Protein AF-A0AAD5DTX7-F1 (afdb_monomer)

Structure (mmCIF, N/CA/C/O backbone):
data_AF-A0AAD5DTX7-F1
#
_entry.id   AF-A0AAD5DTX7-F1
#
loop_
_atom_site.group_PDB
_atom_site.id
_a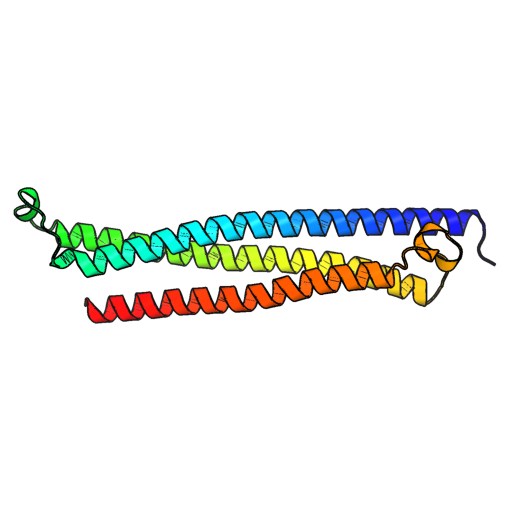tom_site.type_symbol
_atom_site.label_atom_id
_atom_site.label_alt_id
_atom_site.label_comp_id
_atom_site.label_asym_id
_atom_site.label_entity_id
_atom_site.label_seq_id
_atom_site.pdbx_PDB_ins_code
_atom_site.Cartn_x
_atom_site.Cartn_y
_atom_site.Cartn_z
_atom_site.occupancy
_atom_site.B_iso_or_equiv
_atom_site.auth_seq_id
_atom_site.auth_comp_id
_atom_site.auth_asym_id
_atom_site.auth_atom_id
_atom_site.pdbx_PDB_model_num
ATOM 1 N N . MET A 1 1 ? 23.584 4.044 -39.896 1.00 65.69 1 MET A N 1
ATOM 2 C CA . MET A 1 1 ? 24.699 4.047 -38.925 1.00 65.69 1 MET A CA 1
ATOM 3 C C . MET A 1 1 ? 24.373 5.071 -37.862 1.00 65.69 1 MET A C 1
ATOM 5 O O . MET A 1 1 ? 24.078 6.199 -38.236 1.00 65.69 1 MET A O 1
ATOM 9 N N . VAL A 1 2 ? 24.380 4.673 -36.591 1.00 77.81 2 VAL A N 1
ATOM 10 C CA . VAL A 1 2 ? 24.225 5.596 -35.459 1.00 77.81 2 VAL A CA 1
ATOM 11 C C . VAL A 1 2 ? 25.534 6.364 -35.290 1.00 77.81 2 VAL A C 1
ATOM 13 O O . VAL A 1 2 ? 26.616 5.782 -35.342 1.00 77.81 2 VAL A O 1
ATOM 16 N N . THR A 1 3 ? 25.463 7.678 -35.120 1.00 86.06 3 THR A N 1
ATOM 17 C CA . THR A 1 3 ? 26.647 8.500 -34.866 1.00 86.06 3 THR A CA 1
ATOM 18 C C . THR A 1 3 ? 27.121 8.348 -33.412 1.00 86.06 3 THR A C 1
ATOM 20 O O . THR A 1 3 ? 26.313 8.135 -32.502 1.00 86.06 3 THR A O 1
ATOM 23 N N . PRO A 1 4 ? 28.421 8.552 -33.120 1.00 85.44 4 PRO A N 1
ATOM 24 C CA . PRO A 1 4 ? 28.925 8.522 -31.743 1.00 85.44 4 PRO A CA 1
ATOM 25 C C . PRO A 1 4 ? 28.227 9.513 -30.793 1.00 85.44 4 PRO A C 1
ATOM 27 O O . PRO A 1 4 ? 28.180 9.294 -29.580 1.00 85.44 4 PRO A O 1
ATOM 30 N N . LEU A 1 5 ? 27.697 10.620 -31.330 1.00 87.44 5 LEU A N 1
ATOM 31 C CA . LEU A 1 5 ? 26.942 11.610 -30.564 1.00 87.44 5 LEU A CA 1
ATOM 32 C C . LEU A 1 5 ? 25.543 11.096 -30.195 1.00 87.44 5 LEU A C 1
ATOM 34 O O . LEU A 1 5 ? 25.139 11.231 -29.041 1.00 87.44 5 LEU A O 1
ATOM 38 N N . GLU A 1 6 ? 24.836 10.475 -31.139 1.00 85.25 6 GLU A N 1
ATOM 39 C CA . GLU A 1 6 ? 23.518 9.867 -30.909 1.00 85.25 6 GLU A CA 1
ATOM 40 C C . GLU A 1 6 ? 23.597 8.743 -29.874 1.00 85.25 6 GLU A C 1
ATOM 42 O O . GLU A 1 6 ? 22.826 8.749 -28.915 1.00 85.25 6 GLU A O 1
ATOM 47 N N . LEU A 1 7 ? 24.597 7.859 -29.978 1.00 84.19 7 LEU A N 1
ATOM 48 C CA . LEU A 1 7 ? 24.823 6.790 -28.999 1.00 84.19 7 LEU A CA 1
ATOM 49 C C . LEU A 1 7 ? 25.075 7.350 -27.589 1.00 84.19 7 LEU A C 1
ATOM 51 O O . LEU A 1 7 ? 24.532 6.864 -26.594 1.00 84.19 7 LEU A O 1
ATOM 55 N N . ARG A 1 8 ? 25.880 8.416 -27.480 1.00 86.50 8 ARG A N 1
ATOM 56 C CA . ARG A 1 8 ? 26.155 9.077 -26.195 1.00 86.50 8 ARG A CA 1
ATOM 57 C C . ARG A 1 8 ? 24.897 9.705 -25.595 1.00 86.50 8 ARG A C 1
ATOM 59 O O . ARG A 1 8 ? 24.715 9.633 -24.377 1.00 86.50 8 ARG A O 1
ATOM 66 N N . ASN A 1 9 ? 24.059 10.327 -26.420 1.00 88.12 9 ASN A N 1
ATOM 67 C CA . ASN A 1 9 ? 22.819 10.958 -25.975 1.00 88.12 9 ASN A CA 1
ATOM 68 C C . ASN A 1 9 ? 21.795 9.913 -25.529 1.00 88.12 9 ASN A C 1
ATOM 70 O O . ASN A 1 9 ? 21.301 10.018 -24.406 1.00 88.12 9 ASN A O 1
ATOM 74 N N . ALA A 1 10 ? 21.581 8.863 -26.327 1.00 86.19 10 ALA A N 1
ATOM 75 C CA . ALA A 1 10 ? 20.707 7.745 -25.980 1.00 86.19 10 ALA A CA 1
ATOM 76 C C . ALA A 1 10 ? 21.130 7.102 -24.651 1.00 86.19 10 ALA A C 1
ATOM 78 O O . ALA A 1 10 ? 20.313 6.924 -23.748 1.00 86.19 10 ALA A O 1
ATOM 79 N N . LYS A 1 11 ? 22.435 6.852 -24.467 1.00 88.69 11 LYS A N 1
ATOM 80 C CA . LYS A 1 11 ? 22.970 6.328 -23.202 1.00 88.69 11 LYS A CA 1
ATOM 81 C C . LYS A 1 11 ? 22.641 7.236 -22.015 1.00 88.69 11 LYS A C 1
ATOM 83 O O . LYS A 1 11 ? 22.212 6.746 -20.972 1.00 88.69 11 LYS A O 1
ATOM 88 N N . ARG A 1 12 ? 22.869 8.548 -22.139 1.00 89.81 12 ARG A N 1
ATOM 89 C CA . ARG A 1 12 ? 22.605 9.514 -21.057 1.00 89.81 12 ARG A CA 1
ATOM 90 C C . ARG A 1 12 ? 21.123 9.582 -20.708 1.00 89.81 12 ARG A C 1
ATOM 92 O O . ARG A 1 12 ? 20.787 9.634 -19.526 1.00 89.81 12 ARG A O 1
ATOM 99 N N . GLU A 1 13 ? 20.259 9.579 -21.717 1.00 90.06 13 GLU A N 1
ATOM 100 C CA . GLU A 1 13 ? 18.809 9.569 -21.542 1.00 90.06 13 GLU A CA 1
ATOM 101 C C . GLU A 1 13 ? 18.358 8.304 -20.809 1.00 90.06 13 GLU A C 1
ATOM 103 O O . GLU A 1 13 ? 17.690 8.404 -19.781 1.00 90.06 13 GLU A O 1
ATOM 108 N N . ALA A 1 14 ? 18.822 7.132 -21.246 1.00 90.69 14 ALA A N 1
ATOM 109 C CA . ALA A 1 14 ? 18.472 5.864 -20.622 1.00 90.69 14 ALA A CA 1
ATOM 110 C C . ALA A 1 14 ? 18.968 5.759 -19.173 1.00 90.69 14 ALA A C 1
ATOM 112 O O . ALA A 1 14 ? 18.212 5.386 -18.279 1.00 90.69 14 ALA A O 1
ATOM 113 N N . GLN A 1 15 ? 20.211 6.166 -18.895 1.00 91.88 15 GLN A N 1
ATOM 114 C CA . GLN A 1 15 ? 20.737 6.195 -17.525 1.00 91.88 15 GLN A CA 1
ATOM 115 C C . GLN A 1 15 ? 19.938 7.143 -16.623 1.00 91.88 15 GLN A C 1
ATOM 117 O O . GLN A 1 15 ? 19.671 6.830 -15.461 1.00 91.88 15 GLN A O 1
ATOM 122 N N . ARG A 1 16 ? 19.538 8.306 -17.151 1.00 93.31 16 ARG A N 1
ATOM 123 C CA . ARG A 1 16 ? 18.688 9.252 -16.426 1.00 93.31 16 ARG A CA 1
ATOM 124 C C . ARG A 1 16 ? 17.314 8.649 -16.148 1.00 93.31 16 ARG A C 1
ATOM 126 O O . ARG A 1 16 ? 16.851 8.767 -15.018 1.00 93.31 16 ARG A O 1
ATOM 133 N N . ALA A 1 17 ? 16.689 8.021 -17.138 1.00 93.31 17 ALA A N 1
ATOM 134 C CA . ALA A 1 17 ? 15.377 7.399 -17.004 1.00 93.31 17 ALA A CA 1
ATOM 135 C C . ALA A 1 17 ? 15.387 6.279 -15.955 1.00 93.31 17 ALA A C 1
ATOM 137 O O . ALA A 1 17 ? 14.550 6.290 -15.057 1.00 93.31 17 ALA A O 1
ATOM 138 N N . VAL A 1 18 ? 16.393 5.396 -15.988 1.00 93.69 18 VAL A N 1
ATOM 139 C CA . VAL A 1 18 ? 16.581 4.352 -14.966 1.00 93.69 18 VAL A CA 1
ATOM 140 C C . VAL A 1 18 ? 16.689 4.961 -13.575 1.00 93.69 18 VAL A C 1
ATOM 142 O O . VAL A 1 18 ? 15.968 4.556 -12.668 1.00 93.69 18 VAL A O 1
ATOM 145 N N . ARG A 1 19 ? 17.532 5.985 -13.401 1.00 95.19 19 ARG A N 1
ATOM 146 C CA . ARG A 1 19 ? 17.679 6.653 -12.102 1.00 95.19 19 ARG A CA 1
ATOM 147 C C . ARG A 1 19 ? 16.370 7.280 -11.619 1.00 95.19 19 ARG A C 1
ATOM 149 O O . ARG A 1 19 ? 16.055 7.181 -10.439 1.00 95.19 19 ARG A O 1
ATOM 156 N N . LEU A 1 20 ? 15.623 7.937 -12.507 1.00 95.94 20 LEU A N 1
ATOM 157 C CA . LEU A 1 20 ? 14.345 8.558 -12.155 1.00 95.94 20 LEU A CA 1
ATOM 158 C C . LEU A 1 20 ? 13.307 7.514 -11.736 1.00 95.94 20 LEU A C 1
ATOM 160 O O . LEU A 1 20 ? 12.651 7.705 -10.718 1.00 95.94 20 LEU A O 1
ATOM 164 N N . ALA A 1 21 ? 13.201 6.403 -12.463 1.00 95.44 21 ALA A N 1
ATOM 165 C CA . ALA A 1 21 ? 12.262 5.336 -12.138 1.00 95.44 21 ALA A CA 1
ATOM 166 C C . ALA A 1 21 ? 12.617 4.623 -10.824 1.00 95.44 21 ALA A C 1
ATOM 168 O O . ALA A 1 21 ? 11.739 4.391 -9.997 1.00 95.44 21 ALA A O 1
ATOM 169 N N . VAL A 1 22 ? 13.903 4.348 -10.580 1.00 94.62 22 VAL A N 1
ATOM 170 C CA . VAL A 1 22 ? 14.361 3.770 -9.305 1.00 94.62 22 VAL A CA 1
ATOM 171 C C . VAL A 1 22 ? 14.069 4.716 -8.136 1.00 94.62 22 VAL A C 1
ATOM 173 O O . VAL A 1 22 ? 13.559 4.279 -7.108 1.00 94.62 22 VAL A O 1
ATOM 176 N N . ASN A 1 23 ? 14.321 6.018 -8.297 1.00 97.12 23 ASN A N 1
ATOM 177 C CA . ASN A 1 23 ? 13.991 7.009 -7.271 1.00 97.12 23 ASN A CA 1
ATOM 178 C C . ASN A 1 23 ? 12.481 7.089 -7.007 1.00 97.12 23 ASN A C 1
ATOM 180 O O . ASN A 1 23 ? 12.072 7.176 -5.851 1.00 97.12 23 ASN A O 1
ATOM 184 N N . ALA A 1 24 ? 11.660 7.045 -8.061 1.00 96.62 24 ALA A N 1
ATOM 185 C CA . ALA A 1 24 ? 10.206 7.031 -7.932 1.00 96.62 24 ALA A CA 1
ATOM 186 C C . ALA A 1 24 ? 9.731 5.793 -7.159 1.00 96.62 24 ALA A C 1
ATOM 188 O O . ALA A 1 24 ? 8.946 5.924 -6.225 1.00 96.62 24 ALA A O 1
ATOM 189 N N . ILE A 1 25 ? 10.283 4.614 -7.464 1.00 96.56 25 ILE A N 1
ATOM 190 C CA . ILE A 1 25 ? 9.966 3.380 -6.737 1.00 96.56 25 ILE A CA 1
ATOM 191 C C . ILE A 1 25 ? 10.369 3.466 -5.274 1.00 96.56 25 ILE A C 1
ATOM 193 O O . ILE A 1 25 ? 9.554 3.141 -4.417 1.00 96.56 25 ILE A O 1
ATOM 197 N N . HIS A 1 26 ? 11.572 3.948 -4.957 1.00 97.38 26 HIS A N 1
ATOM 198 C CA . HIS A 1 26 ? 11.963 4.147 -3.561 1.00 97.38 26 HIS A CA 1
ATOM 199 C C . HIS A 1 26 ? 10.990 5.070 -2.824 1.00 97.38 26 HIS A C 1
ATOM 201 O O . HIS A 1 26 ? 10.515 4.714 -1.748 1.00 97.38 26 HIS A O 1
ATOM 207 N N . SER A 1 27 ? 10.621 6.201 -3.431 1.00 98.06 27 SER A N 1
ATOM 208 C CA . SER A 1 27 ? 9.661 7.131 -2.832 1.00 98.06 27 SER A CA 1
ATOM 209 C C . SER A 1 27 ? 8.296 6.480 -2.592 1.00 98.06 27 SER A C 1
ATOM 211 O O . SER A 1 27 ? 7.711 6.664 -1.525 1.00 98.06 27 SER A O 1
ATOM 213 N N . SER A 1 28 ? 7.786 5.705 -3.552 1.00 98.25 28 SER A N 1
ATOM 214 C CA . SER A 1 28 ? 6.517 4.985 -3.410 1.00 98.25 28 SER A CA 1
ATOM 215 C C . SER A 1 28 ? 6.585 3.890 -2.343 1.00 98.25 28 SER A C 1
ATOM 217 O O . SER A 1 28 ? 5.638 3.726 -1.577 1.00 98.25 28 SER A O 1
ATOM 219 N N . LEU A 1 29 ? 7.702 3.165 -2.241 1.00 98.25 29 LEU A N 1
ATOM 220 C CA . LEU A 1 29 ? 7.903 2.138 -1.215 1.00 98.25 29 LEU A CA 1
ATOM 221 C C . LEU A 1 29 ? 8.029 2.734 0.191 1.00 98.25 29 LEU A C 1
ATOM 223 O O . LEU A 1 29 ? 7.552 2.138 1.156 1.00 98.25 29 LEU A O 1
ATOM 227 N N . ASP A 1 30 ? 8.649 3.900 0.332 1.00 98.31 30 ASP A N 1
ATOM 228 C CA . ASP A 1 30 ? 8.741 4.576 1.625 1.00 98.31 30 ASP A CA 1
ATOM 229 C C . ASP A 1 30 ? 7.382 5.137 2.060 1.00 98.31 30 ASP A C 1
ATOM 231 O O . ASP A 1 30 ? 6.991 4.952 3.217 1.00 98.31 30 ASP A O 1
ATOM 235 N N . ALA A 1 31 ? 6.608 5.701 1.125 1.00 97.94 31 ALA A N 1
ATOM 236 C CA . ALA A 1 31 ? 5.214 6.068 1.369 1.00 97.94 31 ALA A CA 1
ATOM 237 C C . ALA A 1 31 ? 4.384 4.845 1.797 1.00 97.94 31 ALA A C 1
ATOM 239 O O . ALA A 1 31 ? 3.704 4.886 2.823 1.00 97.94 31 ALA A O 1
ATOM 240 N N . TRP A 1 32 ? 4.510 3.722 1.082 1.00 98.44 32 TRP A N 1
ATOM 241 C CA . TRP A 1 32 ? 3.852 2.463 1.434 1.00 98.44 32 TRP A CA 1
ATOM 242 C C . TRP A 1 32 ? 4.176 2.020 2.866 1.00 98.44 32 TRP A C 1
ATOM 244 O O . TRP A 1 32 ? 3.268 1.746 3.652 1.00 98.44 32 TRP A O 1
ATOM 254 N N . LYS A 1 33 ? 5.460 1.987 3.249 1.00 98.31 33 LYS A N 1
ATOM 255 C CA . LYS A 1 33 ? 5.889 1.589 4.604 1.00 98.31 33 LYS A CA 1
ATOM 256 C C . LYS A 1 33 ? 5.311 2.501 5.684 1.00 98.31 33 LYS A C 1
ATOM 258 O O . LYS A 1 33 ? 4.848 2.002 6.712 1.00 98.31 33 LYS A O 1
ATOM 263 N N . ALA A 1 34 ? 5.332 3.816 5.462 1.00 97.94 34 ALA A N 1
ATOM 264 C CA . ALA A 1 34 ? 4.786 4.786 6.404 1.00 97.94 34 ALA A CA 1
ATOM 265 C C . ALA A 1 34 ? 3.281 4.560 6.618 1.00 97.94 34 ALA A C 1
ATOM 267 O O . ALA A 1 34 ? 2.821 4.467 7.760 1.00 97.94 34 ALA A O 1
ATOM 268 N N . VAL A 1 35 ? 2.531 4.369 5.529 1.00 98.31 35 VAL A N 1
ATOM 269 C CA . VAL A 1 35 ? 1.090 4.104 5.586 1.00 98.31 35 VAL A CA 1
ATOM 270 C C . VAL A 1 35 ? 0.791 2.756 6.245 1.00 98.31 35 VAL A C 1
ATOM 272 O O . VAL A 1 35 ? -0.103 2.674 7.082 1.00 98.31 35 VAL A O 1
ATOM 275 N N . VAL A 1 36 ? 1.566 1.702 5.964 1.00 98.12 36 VAL A N 1
ATOM 276 C CA . VAL A 1 36 ? 1.417 0.403 6.649 1.00 98.12 36 VAL A CA 1
ATOM 277 C C . VAL A 1 36 ? 1.628 0.537 8.159 1.00 98.12 36 VAL A C 1
ATOM 279 O O . VAL A 1 36 ? 0.904 -0.094 8.929 1.00 98.12 36 VAL A O 1
ATOM 282 N N . SER A 1 37 ? 2.589 1.352 8.599 1.00 97.94 37 SER A N 1
ATOM 283 C CA . SER A 1 37 ? 2.802 1.626 10.025 1.00 97.94 37 SER A CA 1
ATOM 284 C C . SER A 1 37 ? 1.583 2.307 10.659 1.00 97.94 37 SER A C 1
ATOM 286 O O . SER A 1 37 ? 1.084 1.851 11.689 1.00 97.94 37 SER A O 1
ATOM 288 N N . SER A 1 38 ? 1.040 3.336 9.998 1.00 97.56 38 SER A N 1
ATOM 289 C CA . SER A 1 38 ? -0.184 4.022 10.437 1.00 97.56 38 SER A CA 1
ATOM 290 C C . SER A 1 38 ? -1.387 3.072 10.494 1.00 97.56 38 SER A C 1
ATOM 292 O O . SER A 1 38 ? -2.076 2.999 11.512 1.00 97.56 38 SER A O 1
ATOM 294 N N . GLY A 1 39 ? -1.575 2.243 9.464 1.00 97.94 39 GLY A N 1
ATOM 295 C CA . GLY A 1 39 ? -2.637 1.240 9.423 1.00 97.94 39 GLY A CA 1
ATOM 296 C C . GLY A 1 39 ? -2.538 0.215 10.557 1.00 97.94 39 GLY A C 1
ATOM 297 O O . GLY A 1 39 ? -3.551 -0.145 11.149 1.00 97.94 39 GLY A O 1
ATOM 298 N N . LYS A 1 40 ? -1.326 -0.217 10.934 1.00 97.62 40 LYS A N 1
ATOM 299 C CA . LYS A 1 40 ? -1.119 -1.100 12.099 1.00 97.62 40 LYS A CA 1
ATOM 300 C C . LYS A 1 40 ? -1.524 -0.432 13.413 1.00 97.62 40 LYS A C 1
ATOM 302 O O . LYS A 1 40 ? -2.134 -1.087 14.261 1.00 97.62 40 LYS A O 1
ATOM 307 N N . ALA A 1 41 ? -1.204 0.850 13.581 1.00 98.06 41 ALA A N 1
ATOM 308 C CA . ALA A 1 41 ? -1.618 1.610 14.756 1.00 98.06 41 ALA A CA 1
ATOM 309 C C . ALA A 1 41 ? -3.150 1.729 14.815 1.00 98.06 41 ALA A C 1
ATOM 311 O O . ALA A 1 41 ? -3.744 1.422 15.845 1.00 98.06 41 ALA A O 1
ATOM 312 N N . ALA A 1 42 ? -3.799 2.063 13.695 1.00 98.06 42 ALA A N 1
ATOM 313 C CA . ALA A 1 42 ? -5.256 2.140 13.607 1.00 98.06 42 ALA A CA 1
ATOM 314 C C . ALA A 1 42 ? -5.936 0.788 13.891 1.00 98.06 42 ALA A C 1
ATOM 316 O O . ALA A 1 42 ? 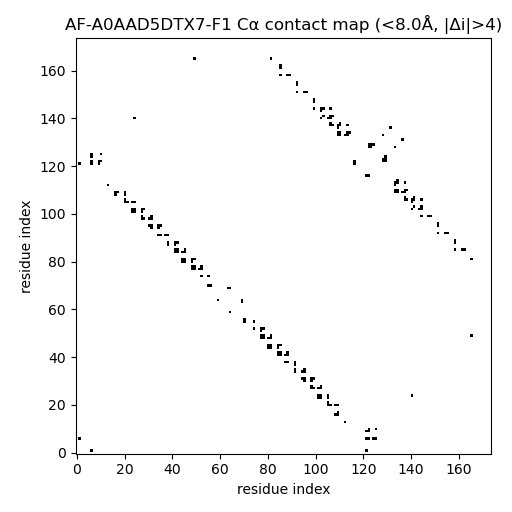-6.874 0.729 14.681 1.00 98.06 42 ALA A O 1
ATOM 317 N N . ALA A 1 43 ? -5.427 -0.316 13.335 1.00 96.88 43 ALA A N 1
ATOM 318 C CA . ALA A 1 43 ? -5.943 -1.660 13.611 1.00 96.88 43 ALA A CA 1
ATOM 319 C C . ALA A 1 43 ? -5.799 -2.054 15.093 1.00 96.88 43 ALA A C 1
ATOM 321 O O . ALA A 1 43 ? -6.696 -2.674 15.668 1.00 96.88 43 ALA A O 1
ATOM 322 N N . THR A 1 44 ? -4.690 -1.663 15.729 1.00 97.56 44 THR A N 1
ATOM 323 C CA . THR A 1 44 ? -4.482 -1.853 17.173 1.00 97.56 44 THR A CA 1
ATOM 324 C C . THR A 1 44 ? -5.514 -1.071 17.982 1.00 97.56 44 THR A C 1
ATOM 326 O O . THR A 1 44 ? -6.156 -1.639 18.862 1.00 97.56 44 THR A O 1
ATOM 329 N N . THR A 1 45 ? -5.716 0.211 17.661 1.00 97.88 45 THR A N 1
ATOM 330 C CA . THR A 1 45 ? -6.732 1.054 18.307 1.00 97.88 45 THR A CA 1
ATOM 331 C C . THR A 1 45 ? -8.124 0.451 18.164 1.00 97.88 45 THR A C 1
ATOM 333 O O . THR A 1 45 ? -8.828 0.325 19.163 1.00 97.88 45 THR A O 1
ATOM 336 N N . LEU A 1 46 ? -8.486 0.012 16.955 1.00 97.00 46 LEU A N 1
ATOM 337 C CA . LEU A 1 46 ? -9.771 -0.622 16.676 1.00 97.00 46 LEU A CA 1
ATOM 338 C C . LEU A 1 46 ? -9.994 -1.852 17.560 1.00 97.00 46 LEU A C 1
ATOM 340 O O . LEU A 1 46 ? -11.008 -1.961 18.246 1.00 97.00 46 LEU A O 1
ATOM 344 N N . THR A 1 47 ? -9.015 -2.759 17.565 1.00 94.50 47 THR A N 1
ATOM 345 C CA . THR A 1 47 ? -9.090 -4.020 18.310 1.00 94.50 47 THR A CA 1
ATOM 346 C C . THR A 1 47 ? -9.186 -3.762 19.811 1.00 94.50 47 THR A C 1
ATOM 348 O O . THR A 1 47 ? -10.025 -4.350 20.488 1.00 94.50 47 THR A O 1
ATOM 351 N N . ASN A 1 48 ? -8.377 -2.841 20.339 1.00 95.56 48 ASN A N 1
ATOM 352 C CA . ASN A 1 48 ? -8.396 -2.495 21.757 1.00 95.56 48 ASN A CA 1
ATOM 353 C C . ASN A 1 48 ? -9.722 -1.853 22.174 1.00 95.56 48 ASN A C 1
ATOM 355 O O . ASN A 1 48 ? -10.261 -2.206 23.224 1.00 95.56 48 ASN A O 1
ATOM 359 N N . ALA A 1 49 ? -10.255 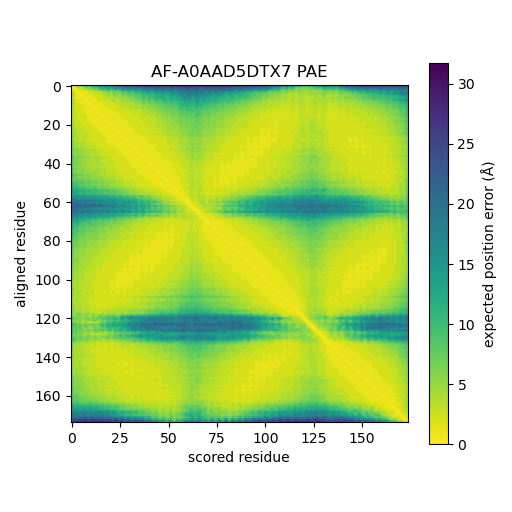-0.931 21.367 1.00 95.38 49 ALA A N 1
ATOM 360 C CA . ALA A 1 49 ? -11.531 -0.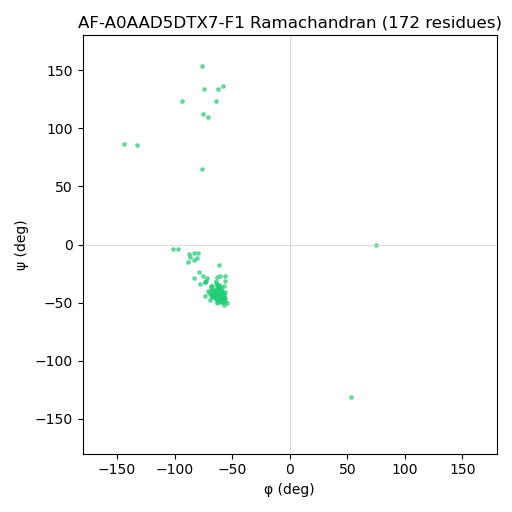283 21.647 1.00 95.38 49 ALA A CA 1
ATOM 361 C C . ALA A 1 49 ? -12.672 -1.309 21.672 1.00 95.38 49 ALA A C 1
ATOM 363 O O . ALA A 1 49 ? -13.454 -1.340 22.623 1.00 95.38 49 ALA A O 1
ATOM 364 N N . ALA A 1 50 ? -12.709 -2.209 20.691 1.00 92.19 50 ALA A N 1
ATOM 365 C CA . ALA A 1 50 ? -13.736 -3.235 20.616 1.00 92.19 50 ALA A CA 1
ATOM 366 C C . ALA A 1 50 ? -13.638 -4.278 21.744 1.00 92.19 50 ALA A C 1
ATOM 368 O O . ALA A 1 50 ? -14.637 -4.575 22.397 1.00 92.19 50 ALA A O 1
ATOM 369 N N . LEU A 1 51 ? -12.437 -4.784 22.049 1.00 91.31 51 LEU A N 1
ATOM 370 C CA . LEU A 1 51 ? -12.229 -5.694 23.184 1.00 91.31 51 LEU A CA 1
ATOM 371 C C . LEU A 1 51 ? -12.627 -5.036 24.508 1.00 91.31 51 LEU A C 1
ATOM 373 O O . LEU A 1 51 ? -13.300 -5.650 25.336 1.00 91.31 51 LEU A O 1
ATOM 377 N N . THR A 1 52 ? -12.257 -3.768 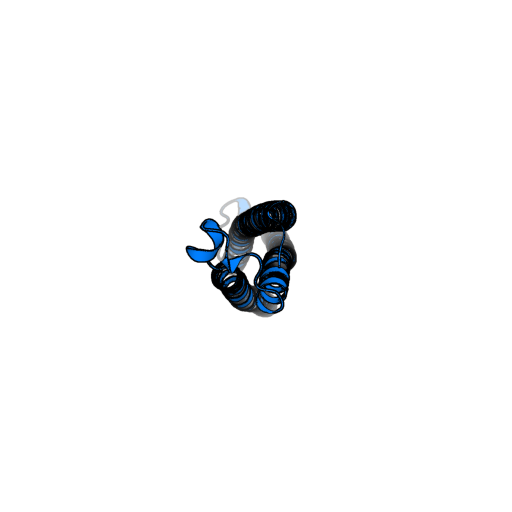24.700 1.00 92.81 52 THR A N 1
ATOM 378 C CA . THR A 1 52 ? -12.643 -3.016 25.900 1.00 92.81 52 THR A CA 1
ATOM 379 C C . THR A 1 52 ? -14.158 -2.867 25.988 1.00 92.81 52 THR A C 1
ATOM 381 O O . THR A 1 52 ? -14.711 -3.011 27.075 1.00 92.81 52 THR A O 1
ATOM 384 N N . GLN A 1 53 ? -14.844 -2.632 24.865 1.00 91.50 53 GLN A N 1
ATOM 385 C CA . GLN A 1 53 ? -16.303 -2.547 24.835 1.00 91.50 53 GLN A CA 1
ATOM 386 C C . GLN A 1 53 ? -16.956 -3.882 25.214 1.00 91.50 53 GLN A C 1
ATOM 388 O O . GLN A 1 53 ? -17.849 -3.893 26.057 1.00 91.50 53 GLN A O 1
ATOM 393 N N . LEU A 1 54 ? -16.478 -5.004 24.667 1.00 89.50 54 LEU A N 1
ATOM 394 C CA . LEU A 1 54 ? -16.985 -6.346 24.989 1.00 89.50 54 LEU A CA 1
ATOM 395 C C . LEU A 1 54 ? -16.837 -6.688 26.478 1.00 89.50 54 LEU A C 1
ATOM 397 O O . LEU A 1 54 ? -17.707 -7.327 27.066 1.00 89.50 54 LEU A O 1
ATOM 401 N N . HIS A 1 55 ? -15.749 -6.242 27.108 1.00 90.56 55 HIS A N 1
ATOM 402 C CA . HIS A 1 55 ? -15.502 -6.461 28.534 1.00 90.56 55 HIS A CA 1
ATOM 403 C C . HIS A 1 55 ? -16.107 -5.385 29.442 1.00 90.56 55 HIS A C 1
ATOM 405 O O . HIS A 1 55 ? -16.125 -5.557 30.664 1.00 90.56 55 HIS A O 1
ATOM 411 N N . LEU A 1 56 ? -16.636 -4.295 28.879 1.00 91.12 56 LEU A N 1
ATOM 412 C CA . LEU A 1 56 ? -17.163 -3.174 29.648 1.00 91.12 56 LEU A CA 1
ATOM 413 C C . LEU A 1 56 ? -18.259 -3.585 30.642 1.00 91.12 56 LEU A C 1
ATOM 415 O O . LEU A 1 56 ? -18.195 -3.087 31.762 1.00 91.12 56 LEU A O 1
ATOM 419 N N . PRO A 1 57 ? -19.222 -4.483 30.338 1.00 88.88 57 PRO A N 1
ATOM 420 C CA . PRO A 1 57 ? -20.279 -4.849 31.288 1.00 88.88 57 PRO A CA 1
ATOM 421 C C . PRO A 1 57 ? -19.760 -5.523 32.564 1.00 88.88 57 PRO A C 1
ATOM 423 O O . PRO A 1 57 ? -20.293 -5.294 33.648 1.00 88.88 57 PRO A O 1
ATOM 426 N N . VAL A 1 58 ? -18.696 -6.321 32.444 1.00 90.06 58 VAL A N 1
ATOM 427 C CA . VAL A 1 58 ? -18.121 -7.106 33.549 1.00 90.06 58 VAL A CA 1
ATOM 428 C C . VAL A 1 58 ? -16.934 -6.416 34.221 1.00 90.06 58 VAL A C 1
ATOM 430 O O . VAL A 1 58 ? -16.406 -6.922 35.210 1.00 90.06 58 VAL A O 1
ATOM 433 N N . LEU A 1 59 ? -16.511 -5.255 33.710 1.00 90.25 59 LEU A N 1
ATOM 434 C CA . LEU A 1 59 ? -15.376 -4.519 34.253 1.00 90.25 59 LEU A CA 1
ATOM 435 C C . LEU A 1 59 ? -15.681 -4.058 35.694 1.00 90.25 59 LEU A C 1
ATOM 437 O O . LEU A 1 59 ? -16.678 -3.342 35.898 1.00 90.25 59 LEU A O 1
ATOM 441 N N . PRO A 1 60 ? -14.849 -4.430 36.690 1.00 89.62 60 PRO A N 1
ATOM 442 C CA . PRO A 1 60 ? -15.020 -3.988 38.066 1.00 89.62 60 PRO A CA 1
ATOM 443 C C . PRO A 1 60 ? -14.672 -2.501 38.164 1.00 89.62 60 PRO A C 1
ATOM 445 O O . PRO A 1 60 ? -13.516 -2.107 38.039 1.00 89.62 60 PRO A O 1
ATOM 448 N N . LEU A 1 61 ? -15.689 -1.664 38.380 1.00 86.81 61 LEU A N 1
ATOM 449 C CA . LEU A 1 61 ? -15.526 -0.207 38.441 1.00 86.81 61 LEU A CA 1
ATOM 450 C C . LEU A 1 61 ? -15.161 0.311 39.842 1.00 86.81 61 LEU A C 1
ATOM 452 O O . LEU A 1 61 ? -14.805 1.478 39.988 1.00 86.81 61 LEU A O 1
ATOM 456 N N . GLY A 1 62 ? -15.237 -0.532 40.877 1.00 89.56 62 GLY A N 1
ATOM 457 C CA . GLY A 1 62 ? -15.015 -0.110 42.263 1.00 89.56 62 GLY A CA 1
ATOM 458 C C . GLY A 1 62 ? -15.903 1.084 42.628 1.00 89.56 62 GLY A C 1
ATOM 459 O O . GLY A 1 62 ? -17.089 1.089 42.311 1.00 89.56 62 GLY A O 1
ATOM 460 N N . LEU A 1 63 ? -15.304 2.123 43.216 1.00 86.12 63 LEU A N 1
ATOM 461 C CA . LEU A 1 63 ? -15.986 3.373 43.588 1.00 86.12 63 LEU A CA 1
ATOM 462 C C . LEU A 1 63 ? -16.588 4.136 42.391 1.00 86.12 63 LEU A C 1
ATOM 464 O O . LEU A 1 63 ? -17.438 4.998 42.579 1.00 86.12 63 LEU A O 1
ATOM 468 N N . LEU A 1 64 ? -16.164 3.836 41.158 1.00 87.44 64 LEU A N 1
ATOM 469 C CA . LEU A 1 64 ? -16.734 4.437 39.949 1.00 87.44 64 LEU A CA 1
ATOM 470 C C . LEU A 1 64 ? -18.052 3.771 39.526 1.00 87.44 64 LEU A C 1
ATOM 472 O O . LEU A 1 64 ? -18.740 4.294 38.652 1.00 87.44 64 LEU A O 1
ATOM 476 N N . GLY A 1 65 ? -18.409 2.625 40.119 1.00 82.88 65 GLY A N 1
ATOM 477 C CA . GLY A 1 65 ? -19.646 1.905 39.809 1.00 82.88 65 GLY A CA 1
ATOM 478 C C . GLY A 1 65 ? -20.910 2.695 40.147 1.00 82.88 65 GLY A C 1
ATOM 479 O O . GLY A 1 65 ? -21.918 2.536 39.463 1.00 82.88 65 GLY A O 1
ATOM 480 N N . ASP A 1 66 ? -20.822 3.588 41.133 1.00 86.06 66 ASP A N 1
ATOM 481 C CA . ASP A 1 66 ? -21.940 4.414 41.592 1.00 86.06 66 ASP A CA 1
ATOM 482 C C . ASP A 1 66 ? -22.152 5.668 40.729 1.00 86.06 66 ASP A C 1
ATOM 484 O O . ASP A 1 66 ? -23.137 6.381 40.914 1.00 86.06 66 ASP A O 1
ATOM 488 N N . VAL A 1 67 ? -21.249 5.958 39.779 1.00 91.19 67 VAL A N 1
ATOM 489 C CA . VAL A 1 67 ? -21.359 7.125 38.893 1.00 91.19 67 VAL A CA 1
ATOM 490 C C . VAL A 1 67 ? -22.437 6.862 37.833 1.00 91.19 67 VAL A C 1
ATOM 492 O O . VAL A 1 67 ? -22.230 6.030 36.938 1.00 91.19 67 VAL A O 1
ATOM 495 N N . PRO A 1 68 ? -23.577 7.582 37.863 1.00 90.31 68 PRO A N 1
ATOM 496 C CA . PRO A 1 68 ? -24.663 7.345 36.923 1.00 90.31 68 PRO A CA 1
ATOM 497 C C . PRO A 1 68 ? -24.214 7.604 35.483 1.00 90.31 68 PRO A C 1
ATOM 499 O O . PRO A 1 68 ? -23.582 8.615 35.184 1.00 90.31 68 PRO A O 1
ATOM 502 N N . GLY A 1 69 ? -24.543 6.686 34.575 1.00 91.25 69 GLY A N 1
ATOM 503 C CA . GLY A 1 69 ? -24.257 6.837 33.145 1.00 91.25 69 GLY A CA 1
ATOM 504 C C . GLY A 1 69 ? -22.793 6.639 32.733 1.00 91.25 69 GLY A C 1
ATOM 505 O O . GLY A 1 69 ? -22.509 6.692 31.53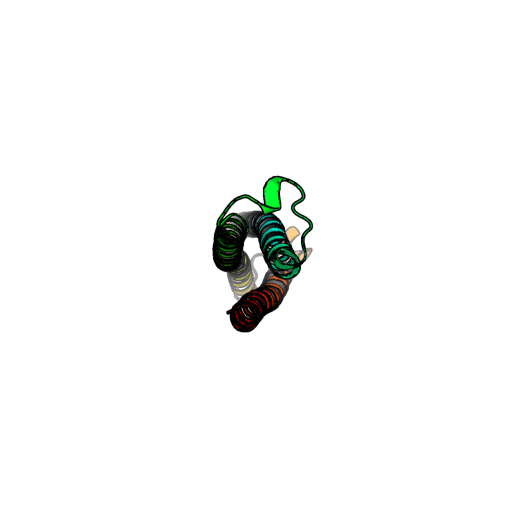8 1.00 91.25 69 GLY A O 1
ATOM 506 N N . LEU A 1 70 ? -21.867 6.347 33.658 1.00 91.50 70 LEU A N 1
ATOM 507 C CA . LEU A 1 70 ? -20.444 6.177 33.331 1.00 91.50 70 LEU A CA 1
ATOM 508 C C . LEU A 1 70 ? -20.206 5.096 32.268 1.00 91.50 70 LEU A C 1
ATOM 510 O O . LEU A 1 70 ? -19.452 5.318 31.324 1.00 91.50 70 LEU A O 1
ATOM 514 N N . ARG A 1 71 ? -20.863 3.936 32.398 1.00 90.81 71 ARG A N 1
ATOM 515 C CA . ARG A 1 71 ? -20.730 2.843 31.420 1.00 90.81 71 ARG A CA 1
ATOM 516 C C . ARG A 1 71 ? -21.241 3.254 30.039 1.00 90.81 71 ARG A C 1
ATOM 518 O O . ARG A 1 71 ? -20.540 3.027 29.065 1.00 90.81 71 ARG A O 1
ATOM 525 N N . ALA A 1 72 ? -22.389 3.925 29.961 1.00 92.19 72 ALA A N 1
ATOM 526 C CA . ALA A 1 72 ? -22.932 4.412 28.692 1.00 92.19 72 ALA A CA 1
ATOM 527 C C . ALA A 1 72 ? -22.002 5.449 28.032 1.00 92.19 72 ALA A C 1
ATOM 529 O O . ALA A 1 72 ? -21.756 5.393 26.830 1.00 92.19 72 ALA A O 1
ATOM 530 N N . ALA A 1 73 ? -21.423 6.360 28.820 1.00 93.94 73 ALA A N 1
ATOM 531 C CA . ALA A 1 73 ? -20.452 7.332 28.320 1.00 93.94 73 ALA A CA 1
ATOM 532 C C . ALA A 1 73 ? -19.152 6.662 27.834 1.00 93.94 73 ALA A C 1
ATOM 534 O O . ALA A 1 73 ? -18.619 7.023 26.783 1.00 93.94 73 ALA A O 1
ATOM 535 N N . ALA A 1 74 ? -18.647 5.669 28.574 1.00 93.81 74 ALA A N 1
ATOM 536 C CA . ALA A 1 74 ? -17.480 4.888 28.175 1.00 93.81 74 ALA A CA 1
ATOM 537 C C . ALA A 1 74 ? -17.746 4.100 26.887 1.00 93.81 74 ALA A C 1
ATOM 539 O O . ALA A 1 74 ? -16.912 4.097 25.987 1.00 93.81 74 ALA A O 1
ATOM 540 N N . GLU A 1 75 ? -18.922 3.492 26.766 1.00 93.25 75 GLU A N 1
ATOM 541 C CA . GLU A 1 75 ? -19.338 2.788 25.562 1.00 93.25 75 GLU A CA 1
ATOM 542 C C . GLU A 1 75 ? -19.412 3.717 24.346 1.00 93.25 75 GLU A C 1
ATOM 544 O O . GLU A 1 75 ? -18.836 3.406 23.306 1.00 93.25 75 GLU A O 1
ATOM 549 N N . ALA A 1 76 ? -20.052 4.883 24.478 1.00 94.12 76 ALA A N 1
ATOM 550 C CA . ALA A 1 76 ? -20.125 5.872 23.404 1.00 94.12 76 ALA A CA 1
ATOM 551 C C . ALA A 1 76 ? -18.726 6.314 22.942 1.00 94.12 76 ALA A C 1
ATOM 553 O O . ALA A 1 76 ? -18.460 6.400 21.743 1.00 94.12 76 ALA A O 1
ATOM 554 N N . LYS A 1 77 ? -17.800 6.521 23.888 1.00 96.12 77 LYS A N 1
ATOM 555 C CA . LYS A 1 77 ? -16.398 6.829 23.584 1.00 96.12 77 LYS A CA 1
ATOM 556 C C . LYS A 1 77 ? -15.711 5.692 22.821 1.00 96.12 77 LYS A C 1
ATOM 558 O O . LYS A 1 77 ? -14.982 5.960 21.872 1.00 96.12 77 LYS A O 1
ATOM 563 N N . LEU A 1 78 ? -15.919 4.441 23.228 1.00 95.31 78 LEU A N 1
ATOM 564 C CA . LEU A 1 78 ? -15.315 3.279 22.570 1.00 95.31 78 LEU A CA 1
ATOM 565 C C . LEU A 1 78 ? -15.874 3.068 21.161 1.00 95.31 78 LEU A C 1
ATOM 567 O O . LEU A 1 78 ? -15.118 2.691 20.270 1.00 95.31 78 LEU A O 1
ATOM 571 N N . ARG A 1 79 ? -17.167 3.334 20.936 1.00 94.06 79 ARG A N 1
ATOM 572 C CA . ARG A 1 79 ? -17.768 3.310 19.592 1.00 94.06 79 ARG A CA 1
ATOM 573 C C . ARG A 1 79 ? -17.146 4.379 18.694 1.00 94.06 79 ARG A C 1
ATOM 575 O O . ARG A 1 79 ? -16.660 4.048 17.620 1.00 94.06 79 ARG A O 1
ATOM 582 N N . LEU A 1 80 ? -17.026 5.615 19.185 1.00 96.06 80 LEU A N 1
ATOM 583 C CA . LEU A 1 80 ? -16.361 6.693 18.445 1.00 96.06 80 LEU A CA 1
ATOM 584 C C . LEU A 1 80 ? -14.913 6.331 18.066 1.00 96.06 80 LEU A C 1
ATOM 586 O O . LEU A 1 80 ? -14.501 6.535 16.929 1.00 96.06 80 LEU A O 1
ATOM 590 N N . GLN A 1 81 ? -14.152 5.735 18.990 1.00 97.25 81 GLN A N 1
ATOM 591 C CA . GLN A 1 81 ? -12.783 5.282 18.710 1.00 97.25 81 GLN A CA 1
ATOM 592 C C . GLN A 1 81 ? -12.716 4.195 17.628 1.00 97.25 81 GLN A C 1
ATOM 594 O O . GLN A 1 81 ? -11.758 4.162 16.855 1.00 97.25 81 GLN A O 1
ATOM 599 N N . GLN A 1 82 ? -13.706 3.299 17.568 1.00 96.62 82 GLN A N 1
ATOM 600 C CA . GLN A 1 82 ? -13.789 2.288 16.513 1.00 96.62 82 GLN A CA 1
ATOM 601 C C . GLN A 1 82 ? -14.077 2.933 15.156 1.00 96.62 82 GLN A C 1
ATOM 603 O O . GLN A 1 82 ? -13.390 2.617 14.183 1.00 96.62 82 GLN A O 1
ATOM 608 N N . ASP A 1 83 ? -15.018 3.876 15.099 1.00 96.00 83 ASP A N 1
ATOM 609 C CA . ASP A 1 83 ? -15.365 4.596 13.870 1.00 96.00 83 ASP A CA 1
ATOM 610 C C . ASP A 1 83 ? -14.169 5.395 13.325 1.00 96.00 83 ASP A C 1
ATOM 612 O O . ASP A 1 83 ? -13.832 5.297 12.143 1.00 96.00 83 ASP A O 1
ATOM 616 N N . GLU A 1 84 ? -13.461 6.124 14.192 1.00 97.94 84 GLU A N 1
ATOM 617 C CA . GLU A 1 84 ? -12.248 6.870 13.832 1.00 97.94 84 GLU A CA 1
ATOM 618 C C . GLU A 1 84 ? -11.127 5.946 13.332 1.00 97.94 84 GLU A C 1
ATOM 620 O O . GLU A 1 84 ? -10.441 6.248 12.347 1.00 97.94 84 GLU A O 1
ATOM 625 N N . ALA A 1 85 ? -10.943 4.790 13.976 1.00 98.00 85 ALA A N 1
ATOM 626 C CA . ALA A 1 85 ? -9.952 3.809 13.558 1.00 98.00 85 ALA A CA 1
ATOM 627 C C . ALA A 1 85 ? -10.307 3.179 12.198 1.00 98.00 85 ALA A C 1
ATOM 629 O O . ALA A 1 85 ? -9.428 3.041 11.344 1.00 98.00 85 ALA A O 1
ATOM 630 N N . LEU A 1 86 ? -11.580 2.856 11.949 1.00 97.69 86 LEU A N 1
ATOM 631 C CA . LEU A 1 86 ? -12.057 2.359 10.652 1.00 97.69 86 LEU A CA 1
ATOM 632 C C . LEU A 1 86 ? -11.915 3.406 9.541 1.00 97.69 86 LEU A C 1
ATOM 634 O O . LEU A 1 86 ? -11.492 3.072 8.427 1.00 97.69 86 LEU A O 1
ATOM 638 N N . ALA A 1 87 ? -12.213 4.672 9.834 1.00 98.12 87 ALA A N 1
ATOM 639 C CA . ALA A 1 87 ? -11.994 5.776 8.906 1.00 98.12 87 ALA A CA 1
ATOM 640 C C . ALA A 1 87 ? -10.502 5.921 8.566 1.00 98.12 87 ALA A C 1
ATOM 642 O O . ALA A 1 87 ? -10.134 6.021 7.395 1.00 98.12 87 ALA A O 1
ATOM 643 N N . THR A 1 88 ? -9.630 5.826 9.574 1.00 98.44 88 THR A N 1
ATOM 644 C CA . THR A 1 88 ? -8.173 5.868 9.390 1.00 98.44 88 THR A CA 1
ATOM 645 C C . THR A 1 88 ? -7.674 4.699 8.540 1.00 98.44 88 THR A C 1
ATOM 647 O O . THR A 1 88 ? -6.870 4.900 7.632 1.00 98.44 88 THR A O 1
ATOM 650 N N . LEU A 1 89 ? -8.162 3.476 8.775 1.00 98.31 89 LEU A N 1
ATOM 651 C CA . LEU A 1 89 ? -7.813 2.311 7.955 1.00 98.31 89 LEU A CA 1
ATOM 652 C C . LEU A 1 89 ? -8.266 2.472 6.497 1.00 98.31 89 LEU A C 1
ATOM 654 O O . LEU A 1 89 ? -7.539 2.082 5.582 1.00 98.31 89 LEU A O 1
ATOM 658 N N . SER A 1 90 ? -9.438 3.072 6.279 1.00 98.38 90 SER A N 1
ATOM 659 C CA . SER A 1 90 ? -9.952 3.369 4.938 1.00 98.38 90 SER A CA 1
ATOM 660 C C . SER A 1 90 ? -9.070 4.394 4.222 1.00 98.38 90 SER A C 1
ATOM 662 O O . SER A 1 90 ? -8.666 4.164 3.085 1.00 98.38 90 SER A O 1
ATOM 664 N N . ALA A 1 91 ? -8.678 5.470 4.910 1.00 98.50 91 ALA A N 1
ATOM 665 C CA . ALA A 1 91 ? -7.736 6.452 4.378 1.00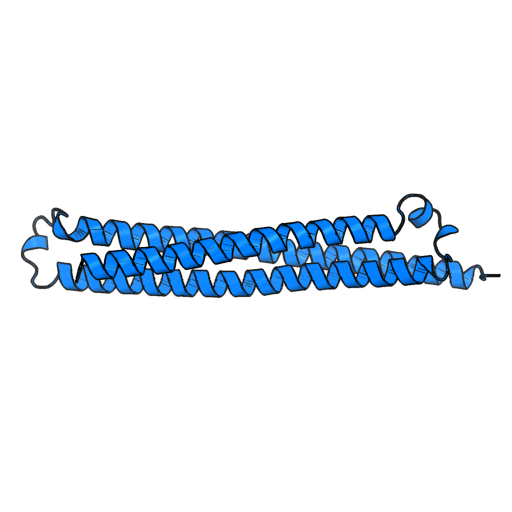 98.50 91 ALA A CA 1
ATOM 666 C C . ALA A 1 91 ? -6.364 5.828 4.068 1.00 98.50 91 ALA A C 1
ATOM 668 O O . ALA A 1 91 ? -5.792 6.086 3.011 1.00 98.50 91 ALA A O 1
ATOM 669 N N . CYS A 1 92 ? -5.865 4.940 4.937 1.00 98.56 92 CYS A N 1
ATOM 670 C CA . CYS A 1 92 ? -4.635 4.194 4.671 1.00 98.56 92 CYS A CA 1
ATOM 671 C C . CYS A 1 92 ? -4.749 3.360 3.390 1.00 98.56 92 CYS A C 1
ATOM 673 O O . CYS A 1 92 ? -3.799 3.310 2.615 1.00 98.56 92 CYS A O 1
ATOM 675 N N . LEU A 1 93 ? -5.889 2.709 3.139 1.00 98.44 93 LEU A N 1
ATOM 676 C CA . LEU A 1 93 ? -6.077 1.918 1.921 1.00 98.44 93 LEU A CA 1
ATOM 677 C C . LEU A 1 93 ? -5.992 2.781 0.654 1.00 98.44 93 LEU A C 1
ATOM 679 O O . LEU A 1 93 ? -5.367 2.360 -0.319 1.00 98.44 93 LEU A O 1
ATOM 683 N N . GLU A 1 94 ? -6.560 3.986 0.676 1.00 98.50 94 GLU A N 1
ATOM 684 C CA . GLU A 1 94 ? -6.448 4.928 -0.442 1.00 98.50 94 GLU A CA 1
ATOM 685 C C . GLU A 1 94 ? -5.005 5.416 -0.637 1.00 98.50 94 GLU A C 1
ATOM 687 O O . GLU A 1 94 ? -4.485 5.364 -1.749 1.00 98.50 94 GLU A O 1
ATOM 692 N N . SER A 1 95 ? -4.281 5.757 0.431 1.00 98.50 95 SER A N 1
ATOM 693 C CA . SER A 1 95 ? -2.862 6.122 0.301 1.00 98.50 95 SER A CA 1
ATOM 694 C C . SER A 1 95 ? -1.984 4.957 -0.188 1.00 98.50 95 SER A C 1
ATOM 696 O O . SER A 1 95 ? -1.005 5.162 -0.906 1.00 98.50 95 SER A O 1
ATOM 698 N N . LEU A 1 96 ? -2.328 3.709 0.146 1.00 98.56 96 LEU A N 1
ATOM 699 C CA . LEU A 1 96 ? -1.654 2.527 -0.405 1.00 98.56 96 LEU A CA 1
ATOM 700 C C . LEU A 1 96 ? -1.945 2.354 -1.902 1.00 98.56 96 LEU A C 1
ATOM 702 O O . LEU A 1 96 ? -1.043 1.971 -2.648 1.00 98.56 96 LEU A O 1
ATOM 706 N N . ARG A 1 97 ? -3.168 2.664 -2.358 1.00 98.50 97 ARG A N 1
ATOM 707 C CA . ARG A 1 97 ? -3.513 2.701 -3.791 1.00 98.50 97 ARG A CA 1
ATOM 708 C C . ARG A 1 97 ? -2.669 3.723 -4.541 1.00 98.50 97 ARG A C 1
ATOM 710 O O . ARG A 1 97 ? -2.125 3.396 -5.593 1.00 98.50 97 ARG A O 1
ATOM 717 N N . GLU A 1 98 ? -2.509 4.921 -3.988 1.00 98.25 98 GLU A N 1
ATOM 718 C CA . GLU A 1 98 ? -1.655 5.966 -4.566 1.00 98.25 98 GLU A CA 1
ATOM 719 C C . GLU A 1 98 ? -0.194 5.510 -4.672 1.00 98.25 98 GLU A C 1
ATOM 721 O O . GLU A 1 98 ? 0.429 5.649 -5.727 1.00 98.25 98 GLU A O 1
ATOM 726 N N . ALA A 1 99 ? 0.344 4.891 -3.616 1.00 98.25 99 ALA A N 1
ATOM 727 C CA . ALA A 1 99 ? 1.700 4.351 -3.631 1.00 98.25 99 ALA A CA 1
ATOM 728 C C . ALA A 1 99 ? 1.883 3.283 -4.725 1.00 98.25 99 ALA A C 1
ATOM 730 O O . ALA A 1 99 ? 2.857 3.340 -5.477 1.00 98.25 99 ALA A O 1
ATOM 731 N N . VAL A 1 100 ? 0.930 2.353 -4.867 1.00 98.44 100 VAL A N 1
ATOM 732 C CA . VAL A 1 100 ? 0.951 1.314 -5.913 1.00 98.44 100 VAL A CA 1
ATOM 733 C C . VAL A 1 100 ? 0.831 1.915 -7.311 1.00 98.44 100 VAL A C 1
ATOM 735 O O . VAL A 1 100 ? 1.564 1.505 -8.210 1.00 98.44 100 VAL A O 1
ATOM 738 N N . SER A 1 101 ? -0.002 2.941 -7.494 1.00 98.06 101 SER A N 1
ATOM 739 C CA . SER A 1 101 ? -0.069 3.684 -8.756 1.00 98.06 101 SER A CA 1
ATOM 740 C C . SER A 1 101 ? 1.269 4.343 -9.105 1.00 98.06 101 SER A C 1
ATOM 742 O O . SER A 1 101 ? 1.644 4.382 -10.276 1.00 98.06 101 SER A O 1
ATOM 744 N N . GLY A 1 102 ? 2.009 4.840 -8.108 1.00 97.62 102 GLY A N 1
ATOM 745 C CA . GLY A 1 102 ? 3.362 5.365 -8.300 1.00 97.62 102 GLY A CA 1
ATOM 746 C C . GLY A 1 102 ? 4.356 4.291 -8.758 1.00 97.62 102 GLY A C 1
ATOM 747 O O . GLY A 1 102 ? 5.134 4.531 -9.684 1.00 97.62 102 GLY A O 1
ATOM 748 N N . LEU A 1 103 ? 4.279 3.084 -8.181 1.00 97.81 103 LEU A N 1
ATOM 749 C CA . LEU A 1 103 ? 5.073 1.929 -8.624 1.00 97.81 103 LEU A CA 1
ATOM 750 C C . LEU A 1 103 ? 4.752 1.551 -10.076 1.00 97.81 103 LEU A C 1
ATOM 752 O O . LEU A 1 103 ? 5.672 1.354 -10.871 1.00 97.81 103 LEU A O 1
ATOM 756 N N . ALA A 1 104 ? 3.464 1.497 -10.429 1.00 97.69 104 ALA A N 1
ATOM 757 C CA . ALA A 1 104 ? 3.008 1.191 -11.782 1.00 97.69 104 ALA A CA 1
ATOM 758 C C . ALA A 1 104 ? 3.558 2.200 -12.800 1.00 97.69 104 ALA A C 1
ATOM 760 O O . ALA A 1 104 ? 4.182 1.809 -13.784 1.00 97.69 104 ALA A O 1
ATOM 761 N N . ALA A 1 105 ? 3.421 3.501 -12.522 1.00 97.31 105 ALA A N 1
ATOM 762 C CA . ALA A 1 105 ? 3.897 4.561 -13.409 1.00 97.31 105 ALA A CA 1
ATOM 763 C C . ALA A 1 105 ? 5.421 4.509 -13.633 1.00 97.31 105 ALA A C 1
ATOM 765 O O . ALA A 1 105 ? 5.903 4.718 -14.753 1.00 97.31 105 ALA A O 1
ATOM 766 N N . ALA A 1 106 ? 6.191 4.210 -12.584 1.00 95.44 106 ALA A N 1
ATOM 767 C CA . ALA A 1 106 ? 7.639 4.062 -12.679 1.00 95.44 106 ALA A CA 1
ATOM 768 C C . ALA A 1 106 ? 8.043 2.827 -13.505 1.00 95.44 106 ALA A C 1
ATOM 770 O O . ALA A 1 106 ? 8.933 2.925 -14.356 1.00 95.44 106 ALA A O 1
ATOM 771 N N . ALA A 1 107 ? 7.372 1.690 -13.291 1.00 95.50 107 ALA A N 1
ATOM 772 C CA . ALA A 1 107 ? 7.596 0.468 -14.058 1.00 95.50 107 ALA A CA 1
ATOM 773 C C . ALA A 1 107 ? 7.237 0.657 -15.543 1.00 95.50 107 ALA A C 1
ATOM 775 O O . ALA A 1 107 ? 8.040 0.327 -16.417 1.00 95.50 107 ALA A O 1
ATOM 776 N N . ASP A 1 108 ? 6.084 1.264 -15.837 1.00 95.94 108 ASP A N 1
ATOM 777 C CA . ASP A 1 108 ? 5.633 1.534 -17.204 1.00 95.94 108 ASP A CA 1
ATOM 778 C C . ASP A 1 108 ? 6.567 2.484 -17.951 1.00 95.94 108 ASP A C 1
ATOM 780 O O . ASP A 1 108 ? 6.880 2.249 -19.118 1.00 95.94 108 ASP A O 1
ATOM 784 N N . SER A 1 109 ? 7.076 3.521 -17.280 1.00 94.25 109 SER A N 1
ATOM 785 C CA . SER A 1 109 ? 8.031 4.457 -17.886 1.00 94.25 109 SER A CA 1
ATOM 786 C C . SER A 1 109 ? 9.297 3.743 -18.373 1.00 94.25 109 SER A C 1
ATOM 788 O O . SER A 1 109 ? 9.812 4.041 -19.453 1.00 94.25 109 SER A O 1
ATOM 790 N N . LEU A 1 110 ? 9.801 2.773 -17.600 1.00 93.56 110 LEU A N 1
ATOM 791 C CA . LEU A 1 110 ? 10.965 1.984 -18.004 1.00 93.56 110 LEU A CA 1
ATOM 792 C C . LEU A 1 110 ? 10.638 0.898 -19.022 1.00 93.56 110 LEU A C 1
ATOM 794 O O . LEU A 1 110 ? 11.456 0.649 -19.907 1.00 93.56 110 LEU A O 1
ATOM 798 N N . ARG A 1 111 ? 9.451 0.294 -18.947 1.00 94.75 111 ARG A N 1
ATOM 799 C CA . ARG A 1 111 ? 8.968 -0.641 -19.967 1.00 94.75 111 ARG A CA 1
ATOM 800 C C . ARG A 1 111 ? 8.890 0.034 -21.335 1.00 94.75 111 ARG A C 1
ATOM 802 O O . ARG A 1 111 ? 9.448 -0.491 -22.291 1.00 94.75 111 ARG A O 1
ATOM 809 N N . GLN A 1 112 ? 8.305 1.228 -21.415 1.00 93.06 112 GLN A N 1
ATOM 810 C CA . GLN A 1 112 ? 8.235 2.006 -22.657 1.00 93.06 112 GLN A CA 1
ATOM 811 C C . GLN A 1 112 ? 9.627 2.335 -23.209 1.00 93.06 112 GLN A C 1
ATOM 813 O O . GLN A 1 112 ? 9.849 2.286 -24.418 1.00 93.06 112 GLN A O 1
ATOM 818 N N . LEU A 1 113 ? 10.590 2.654 -22.338 1.00 90.75 113 LEU A N 1
ATOM 819 C CA . LEU A 1 113 ? 11.971 2.869 -22.767 1.00 90.75 113 LEU A CA 1
ATOM 820 C C . LEU A 1 113 ? 12.605 1.582 -23.317 1.00 90.75 113 LEU A C 1
ATOM 822 O O . LEU A 1 113 ? 13.269 1.630 -24.350 1.00 90.75 113 LEU A O 1
ATOM 826 N N . ALA A 1 114 ? 12.393 0.447 -22.650 1.00 90.69 114 ALA A N 1
ATOM 827 C CA . ALA A 1 114 ? 12.894 -0.848 -23.097 1.00 90.69 114 ALA A CA 1
ATOM 828 C C . ALA A 1 114 ? 12.273 -1.279 -24.437 1.00 90.69 114 ALA A C 1
ATOM 830 O O . ALA A 1 114 ? 12.981 -1.791 -25.296 1.00 90.69 114 ALA A O 1
ATOM 831 N N . GLU A 1 115 ? 10.980 -1.026 -24.651 1.00 91.25 115 GLU A N 1
ATOM 832 C CA . GLU A 1 115 ? 10.287 -1.281 -25.922 1.00 91.25 115 GLU A CA 1
ATOM 833 C C . GLU A 1 115 ? 10.842 -0.411 -27.057 1.00 91.25 115 GLU A C 1
ATOM 835 O O . GLU A 1 115 ? 11.077 -0.903 -28.162 1.00 91.25 115 GLU A O 1
ATOM 840 N N . ARG A 1 116 ? 11.113 0.872 -26.780 1.00 87.50 116 ARG A N 1
ATOM 841 C CA . ARG A 1 116 ? 11.747 1.785 -27.745 1.00 87.50 116 ARG A CA 1
ATOM 842 C C . ARG A 1 116 ? 13.150 1.324 -28.130 1.00 87.50 116 ARG A C 1
ATOM 844 O O . ARG A 1 116 ? 13.487 1.373 -29.310 1.00 87.50 116 ARG A O 1
ATOM 851 N N . ASP A 1 117 ? 13.944 0.870 -27.163 1.00 86.88 117 ASP A N 1
ATOM 852 C CA . ASP A 1 117 ? 15.273 0.313 -27.432 1.00 86.88 117 ASP A CA 1
ATOM 853 C C . ASP A 1 117 ? 15.186 -1.022 -28.187 1.00 86.88 117 ASP A C 1
ATOM 855 O O . ASP A 1 117 ? 15.924 -1.235 -29.136 1.00 86.88 117 ASP A O 1
ATOM 859 N N . ALA A 1 118 ? 14.229 -1.896 -27.871 1.00 86.50 118 ALA A N 1
ATOM 860 C CA . ALA A 1 118 ? 14.040 -3.143 -28.616 1.00 86.50 118 ALA A CA 1
ATOM 861 C C . ALA A 1 118 ? 13.662 -2.902 -30.092 1.00 86.50 118 ALA A C 1
ATOM 863 O O . ALA A 1 118 ? 14.117 -3.632 -30.972 1.00 86.50 118 ALA A O 1
ATOM 864 N N . ALA A 1 119 ? 12.855 -1.872 -30.373 1.00 85.06 119 ALA A N 1
ATOM 865 C CA . ALA A 1 119 ? 12.475 -1.489 -31.733 1.00 85.06 119 ALA A CA 1
ATOM 866 C C . ALA A 1 119 ? 13.629 -0.843 -32.524 1.00 85.06 119 ALA A C 1
ATOM 868 O O . ALA A 1 119 ? 13.675 -0.942 -33.751 1.00 85.06 119 ALA A O 1
ATOM 869 N N . ALA A 1 120 ? 14.555 -0.179 -31.831 1.00 82.44 120 ALA A N 1
ATOM 870 C CA . ALA A 1 120 ? 15.729 0.461 -32.408 1.00 82.44 120 ALA A CA 1
ATOM 871 C C . ALA A 1 120 ? 16.920 0.311 -31.440 1.00 82.44 120 ALA A C 1
ATOM 873 O O . ALA A 1 120 ? 17.141 1.216 -30.630 1.00 82.44 120 ALA A O 1
ATOM 874 N N . PRO A 1 121 ? 17.681 -0.806 -31.513 1.00 79.31 121 PRO A N 1
ATOM 875 C CA . PRO A 1 121 ? 18.649 -1.226 -30.490 1.00 79.31 121 PRO A CA 1
ATOM 876 C C . PRO A 1 121 ? 19.941 -0.412 -30.530 1.00 79.31 121 PRO A C 1
ATOM 878 O O . PRO A 1 121 ? 21.028 -0.914 -30.806 1.00 79.31 121 PRO A O 1
ATOM 881 N N . VAL A 1 122 ? 19.817 0.877 -30.233 1.00 79.50 122 VAL A N 1
ATOM 882 C CA . VAL A 1 122 ? 20.928 1.821 -30.137 1.00 79.50 122 VAL A CA 1
ATOM 883 C C . VAL A 1 122 ? 21.721 1.576 -28.852 1.00 79.50 122 VAL A C 1
ATOM 885 O O . VAL A 1 122 ? 22.934 1.767 -28.833 1.00 79.50 122 VAL A O 1
ATOM 888 N N . LEU A 1 123 ? 21.075 1.135 -27.766 1.00 78.12 123 LEU A N 1
ATOM 889 C CA . LEU A 1 123 ? 21.743 0.948 -26.474 1.00 78.12 123 LEU A CA 1
ATOM 890 C C . LEU A 1 123 ? 22.467 -0.394 -26.348 1.00 78.12 123 LEU A C 1
ATOM 892 O O . LEU A 1 123 ? 23.298 -0.529 -25.449 1.00 78.12 123 LEU A O 1
ATOM 896 N N . ALA A 1 124 ? 22.224 -1.348 -27.251 1.00 70.88 124 ALA A N 1
ATOM 897 C CA . ALA A 1 124 ? 22.942 -2.624 -27.293 1.00 70.88 124 ALA A CA 1
ATOM 898 C C . ALA A 1 124 ? 24.458 -2.439 -27.514 1.00 70.88 124 ALA A C 1
ATOM 900 O O . ALA A 1 124 ? 25.262 -3.235 -27.033 1.00 70.88 124 ALA A O 1
ATOM 901 N N . GLU A 1 125 ? 24.862 -1.348 -28.172 1.00 72.12 125 GLU A N 1
ATOM 902 C CA . GLU A 1 125 ? 26.269 -0.972 -28.373 1.00 72.12 125 GLU A CA 1
ATOM 903 C C . GLU A 1 125 ? 26.896 -0.293 -27.134 1.00 72.12 125 GLU A C 1
ATOM 905 O O . GLU A 1 125 ? 28.104 -0.047 -27.085 1.00 72.12 125 GLU A O 1
ATOM 910 N N . ALA A 1 126 ? 26.102 0.025 -26.101 1.00 75.06 126 ALA A N 1
ATOM 911 C CA . ALA A 1 126 ? 26.576 0.668 -24.880 1.00 75.06 126 ALA A CA 1
ATOM 912 C C . ALA A 1 126 ? 26.923 -0.374 -23.788 1.00 75.06 126 ALA A C 1
ATOM 914 O O . ALA A 1 126 ? 26.032 -1.084 -23.320 1.00 75.06 126 ALA A O 1
ATOM 915 N N . PRO A 1 127 ? 28.160 -0.391 -23.240 1.00 74.62 127 PRO A N 1
ATOM 916 C CA . PRO A 1 127 ? 28.606 -1.428 -22.293 1.00 74.62 127 PRO A CA 1
ATOM 917 C C . PRO A 1 127 ? 27.731 -1.603 -21.042 1.00 74.62 127 PRO A C 1
ATOM 919 O O . PRO A 1 127 ? 27.614 -2.697 -20.508 1.00 74.62 127 PRO A O 1
ATOM 922 N N . VAL A 1 128 ? 27.107 -0.521 -20.561 1.00 75.81 128 VAL A N 1
ATOM 923 C CA . VAL A 1 128 ? 26.249 -0.552 -19.361 1.00 75.81 128 VAL A CA 1
ATOM 924 C C . VAL A 1 128 ? 24.966 -1.342 -19.614 1.00 75.81 128 VAL A C 1
ATOM 926 O O . VAL A 1 128 ? 24.572 -2.140 -18.770 1.00 75.81 128 VAL A O 1
ATOM 929 N N . PHE A 1 129 ? 24.332 -1.133 -20.768 1.00 80.06 129 PHE A N 1
ATOM 930 C CA . PHE A 1 129 ? 23.071 -1.792 -21.112 1.00 80.06 129 PHE A CA 1
ATOM 931 C C . PHE A 1 129 ? 23.285 -3.142 -21.804 1.00 80.06 129 PHE A C 1
ATOM 933 O O . PHE A 1 129 ? 22.376 -3.964 -21.806 1.00 80.06 129 PHE A O 1
ATOM 940 N N . ALA A 1 130 ? 24.503 -3.418 -22.282 1.00 74.38 130 ALA A N 1
ATOM 941 C CA . ALA A 1 130 ? 24.932 -4.767 -22.638 1.00 74.38 130 ALA A CA 1
ATOM 942 C C . ALA A 1 130 ? 25.003 -5.690 -21.404 1.00 74.38 130 ALA A C 1
ATOM 944 O O . ALA A 1 130 ? 24.552 -6.830 -21.465 1.00 74.38 130 ALA A O 1
ATOM 945 N N . SER A 1 131 ? 25.525 -5.197 -20.273 1.00 80.12 131 SER A N 1
ATOM 946 C CA . SER A 1 131 ? 25.626 -5.979 -19.028 1.00 80.12 131 SER A CA 1
ATOM 947 C C . SER A 1 131 ? 24.339 -5.995 -18.198 1.00 80.12 131 SER A C 1
ATOM 949 O O . SER A 1 131 ? 24.095 -6.953 -17.470 1.00 80.12 131 SER A O 1
ATOM 951 N N . LEU A 1 132 ? 23.525 -4.939 -18.279 1.00 81.81 132 LEU A N 1
ATOM 952 C CA . LEU A 1 132 ? 22.227 -4.851 -17.612 1.00 81.81 132 LEU A CA 1
ATOM 953 C C . LEU A 1 132 ? 21.163 -4.349 -18.602 1.00 81.81 132 LEU A C 1
ATOM 955 O O . LEU A 1 132 ? 20.899 -3.143 -18.669 1.00 81.81 132 LEU A O 1
ATOM 959 N N . PRO A 1 133 ? 20.561 -5.259 -19.384 1.00 86.94 133 PRO A N 1
ATOM 960 C CA . PRO A 1 133 ? 19.538 -4.907 -20.357 1.00 86.94 133 PRO A CA 1
ATOM 961 C C . PRO A 1 133 ? 18.342 -4.192 -19.724 1.00 86.94 133 PRO A C 1
ATOM 963 O O . PRO A 1 133 ? 17.816 -4.617 -18.693 1.00 86.94 133 PRO A O 1
ATOM 966 N N . LEU A 1 134 ? 17.860 -3.132 -20.380 1.00 88.50 134 LEU A N 1
ATOM 967 C CA . LEU A 1 134 ? 16.735 -2.325 -19.891 1.00 88.50 134 LEU A CA 1
ATOM 968 C C . LEU A 1 134 ? 15.463 -3.141 -19.651 1.00 88.50 134 LEU A C 1
ATOM 970 O O . LEU A 1 134 ? 14.742 -2.866 -18.696 1.00 88.50 134 LEU A O 1
ATOM 974 N N . HIS A 1 135 ? 15.203 -4.154 -20.480 1.00 89.88 135 HIS A N 1
ATOM 975 C CA . HIS A 1 135 ? 14.030 -5.012 -20.320 1.00 89.88 135 HIS A CA 1
ATOM 976 C C . HIS A 1 135 ? 14.068 -5.816 -19.011 1.00 89.88 135 HIS A C 1
ATOM 978 O O . HIS A 1 135 ? 13.022 -6.015 -18.403 1.00 89.88 135 HIS A O 1
ATOM 984 N N . LEU A 1 136 ? 15.255 -6.221 -18.533 1.00 91.50 136 LEU A N 1
ATOM 985 C CA . LEU A 1 136 ? 15.389 -6.897 -17.239 1.00 91.50 136 LEU A CA 1
ATOM 986 C C . LEU A 1 136 ? 15.113 -5.928 -16.091 1.00 91.50 136 LEU A C 1
ATOM 988 O O . LEU A 1 136 ? 14.400 -6.278 -15.157 1.00 91.50 136 LEU A O 1
ATOM 992 N N . VAL A 1 137 ? 15.615 -4.692 -16.182 1.00 91.19 137 VAL A N 1
ATOM 993 C CA . VAL A 1 137 ? 15.321 -3.654 -15.181 1.00 91.19 137 VAL A CA 1
ATOM 994 C C . VAL A 1 137 ? 13.821 -3.358 -15.150 1.00 91.19 137 VAL A C 1
ATOM 996 O O . VAL A 1 137 ? 13.227 -3.340 -14.078 1.00 91.19 137 VAL A O 1
ATOM 999 N N . ALA A 1 138 ? 13.188 -3.181 -16.311 1.00 93.12 138 ALA A N 1
ATOM 1000 C CA . ALA A 1 138 ? 11.748 -2.958 -16.405 1.00 93.12 138 ALA A CA 1
ATOM 1001 C C . ALA A 1 138 ? 10.946 -4.128 -15.807 1.00 93.12 138 ALA A C 1
ATOM 1003 O O . ALA A 1 138 ? 10.024 -3.891 -15.028 1.00 93.12 138 ALA A O 1
ATOM 1004 N N . ALA A 1 139 ? 11.333 -5.374 -16.104 1.00 94.44 139 ALA A N 1
ATOM 1005 C CA . ALA A 1 139 ? 10.701 -6.566 -15.544 1.00 94.44 139 ALA A CA 1
ATOM 1006 C C . ALA A 1 139 ? 10.828 -6.622 -14.014 1.00 94.44 139 ALA A C 1
ATOM 1008 O O . ALA A 1 139 ? 9.835 -6.831 -13.327 1.00 94.44 139 ALA A O 1
ATOM 1009 N N . MET A 1 140 ? 12.014 -6.347 -13.459 1.00 94.94 140 MET A N 1
ATOM 1010 C CA . MET A 1 140 ? 12.211 -6.307 -12.005 1.00 94.94 140 MET A CA 1
ATOM 1011 C C . MET A 1 140 ? 11.284 -5.296 -11.321 1.00 94.94 140 MET A C 1
ATOM 1013 O O . MET A 1 140 ? 10.718 -5.581 -10.269 1.00 94.94 140 MET A O 1
ATOM 1017 N N . LEU A 1 141 ? 11.111 -4.112 -11.907 1.00 95.19 141 LEU A N 1
ATOM 1018 C CA . LEU A 1 141 ? 10.237 -3.088 -11.335 1.00 95.19 141 LEU A CA 1
ATOM 1019 C C . LEU A 1 141 ? 8.753 -3.426 -11.504 1.00 95.19 141 LEU A C 1
ATOM 1021 O O . LEU A 1 141 ? 7.954 -3.114 -10.621 1.00 95.19 141 LEU A O 1
ATOM 1025 N N . ALA A 1 142 ? 8.392 -4.103 -12.595 1.00 96.31 142 ALA A N 1
ATOM 1026 C CA . ALA A 1 142 ? 7.052 -4.641 -12.782 1.00 96.31 142 ALA A CA 1
ATOM 1027 C C . ALA A 1 142 ? 6.713 -5.696 -11.715 1.00 96.31 142 ALA A C 1
ATOM 1029 O O . ALA A 1 142 ? 5.607 -5.665 -11.183 1.00 96.31 142 ALA A O 1
ATOM 1030 N N . GLU A 1 143 ? 7.664 -6.553 -11.330 1.00 97.88 143 GLU A N 1
ATOM 1031 C CA . GLU A 1 143 ? 7.484 -7.517 -10.233 1.00 97.88 143 GLU A CA 1
ATOM 1032 C C . GLU A 1 143 ? 7.296 -6.824 -8.876 1.00 97.88 143 GLU A C 1
ATOM 1034 O O . GLU A 1 143 ? 6.415 -7.196 -8.100 1.00 97.88 143 GLU A O 1
ATOM 1039 N N . VAL A 1 144 ? 8.054 -5.754 -8.600 1.00 97.06 144 VAL A N 1
ATOM 1040 C CA . VAL A 1 144 ? 7.848 -4.939 -7.388 1.00 97.06 144 VAL A CA 1
ATOM 1041 C C . VAL A 1 144 ? 6.428 -4.373 -7.357 1.00 97.06 144 VAL A C 1
ATOM 1043 O O . VAL A 1 144 ? 5.754 -4.465 -6.328 1.00 97.06 144 VAL A O 1
ATOM 1046 N N . HIS A 1 145 ? 5.949 -3.816 -8.471 1.00 97.88 145 HIS A N 1
ATOM 1047 C CA . HIS A 1 145 ? 4.571 -3.346 -8.590 1.00 97.88 145 HIS A CA 1
ATOM 1048 C C . HIS A 1 145 ? 3.558 -4.486 -8.384 1.00 97.88 145 HIS A C 1
ATOM 1050 O O . HIS A 1 145 ? 2.654 -4.347 -7.560 1.00 97.88 145 HIS A O 1
ATOM 1056 N N . ALA A 1 146 ? 3.729 -5.622 -9.066 1.00 98.00 146 ALA A N 1
ATOM 1057 C CA . ALA A 1 146 ? 2.822 -6.766 -8.993 1.00 98.00 146 ALA A CA 1
ATOM 1058 C C . ALA A 1 146 ? 2.687 -7.311 -7.563 1.00 98.00 146 ALA A C 1
ATOM 1060 O O . ALA A 1 146 ? 1.573 -7.558 -7.094 1.00 98.00 146 ALA A O 1
ATOM 1061 N N . GLN A 1 147 ? 3.801 -7.419 -6.834 1.00 98.19 147 GLN A N 1
ATOM 1062 C CA . GLN A 1 147 ? 3.802 -7.819 -5.429 1.00 98.19 147 GLN A CA 1
ATOM 1063 C C . GLN A 1 147 ? 2.937 -6.882 -4.571 1.00 98.19 147 GLN A C 1
ATOM 1065 O O . GLN A 1 147 ? 2.090 -7.343 -3.804 1.00 98.19 147 GLN A O 1
ATOM 1070 N N . HIS A 1 148 ? 3.124 -5.566 -4.698 1.00 98.38 148 HIS A N 1
ATOM 1071 C CA . HIS A 1 148 ? 2.399 -4.592 -3.875 1.00 98.38 148 HIS A CA 1
ATOM 1072 C C . HIS A 1 148 ? 0.928 -4.471 -4.289 1.00 98.38 148 HIS A C 1
ATOM 1074 O O . HIS A 1 148 ? 0.064 -4.279 -3.435 1.00 98.38 148 HIS A O 1
ATOM 1080 N N . GLN A 1 149 ? 0.617 -4.667 -5.570 1.00 98.31 149 GLN A N 1
ATOM 1081 C CA . GLN A 1 149 ? -0.755 -4.770 -6.060 1.00 98.31 149 GLN A CA 1
ATOM 1082 C C . GLN A 1 149 ? -1.483 -5.981 -5.450 1.00 98.31 149 GLN A C 1
ATOM 1084 O O . GLN A 1 149 ? -2.644 -5.868 -5.047 1.00 98.31 149 GLN A O 1
ATOM 1089 N N . ALA A 1 150 ? -0.812 -7.130 -5.329 1.00 98.19 150 ALA A N 1
ATOM 1090 C CA . ALA A 1 150 ? -1.371 -8.298 -4.650 1.00 98.19 150 ALA A CA 1
ATOM 1091 C C . ALA A 1 150 ? -1.566 -8.039 -3.145 1.00 98.19 150 ALA A C 1
ATOM 1093 O O . ALA A 1 150 ? -2.635 -8.322 -2.594 1.00 98.19 150 ALA A O 1
ATOM 1094 N N . GLU A 1 151 ? -0.573 -7.438 -2.482 1.00 98.12 151 GLU A N 1
ATOM 1095 C CA . GLU A 1 151 ? -0.662 -7.092 -1.059 1.00 98.12 151 GLU A CA 1
ATOM 1096 C C . GLU A 1 151 ? -1.793 -6.087 -0.780 1.00 98.12 151 GLU A C 1
ATOM 1098 O O . GLU A 1 151 ? -2.500 -6.203 0.223 1.00 98.12 151 GLU A O 1
ATOM 1103 N N . LEU A 1 152 ? -2.029 -5.135 -1.685 1.00 98.12 152 LEU A N 1
ATOM 1104 C CA . LEU A 1 152 ? -3.140 -4.188 -1.604 1.00 98.12 152 LEU A CA 1
ATOM 1105 C C . LEU A 1 152 ? -4.500 -4.904 -1.587 1.00 98.12 152 LEU A C 1
ATOM 1107 O O . LEU A 1 152 ? -5.373 -4.548 -0.794 1.00 98.12 152 LEU A O 1
ATOM 1111 N N . GLY A 1 153 ? -4.667 -5.944 -2.411 1.00 97.44 153 GLY A N 1
ATOM 1112 C CA . GLY A 1 153 ? -5.872 -6.777 -2.419 1.00 97.44 153 GLY A CA 1
ATOM 1113 C C . GLY A 1 153 ? -6.131 -7.451 -1.068 1.00 97.44 153 GLY A C 1
ATOM 1114 O O . GLY A 1 153 ? -7.262 -7.441 -0.574 1.00 97.44 153 GLY A O 1
ATOM 1115 N N . ILE A 1 154 ? -5.072 -7.960 -0.431 1.00 97.69 154 ILE A N 1
ATOM 1116 C CA . ILE A 1 154 ? -5.134 -8.549 0.914 1.00 97.69 154 ILE A CA 1
ATOM 1117 C C . ILE A 1 154 ? -5.541 -7.490 1.942 1.00 97.69 154 ILE A C 1
ATOM 1119 O O . ILE A 1 154 ? -6.467 -7.712 2.720 1.00 97.69 154 ILE A O 1
ATOM 1123 N N . LYS A 1 155 ? -4.911 -6.310 1.928 1.00 97.44 155 LYS A N 1
ATOM 1124 C CA . LYS A 1 155 ? -5.229 -5.222 2.871 1.00 97.44 155 LYS A CA 1
ATOM 1125 C C . LYS A 1 155 ? -6.667 -4.721 2.725 1.00 97.44 155 LYS A C 1
ATOM 1127 O O . LYS A 1 155 ? -7.326 -4.469 3.731 1.00 97.44 155 LYS A O 1
ATOM 1132 N N . ALA A 1 156 ? -7.184 -4.649 1.498 1.00 97.88 156 ALA A N 1
ATOM 1133 C CA . ALA A 1 156 ? -8.586 -4.325 1.254 1.00 97.88 156 ALA A CA 1
ATOM 1134 C C . ALA A 1 156 ? -9.534 -5.380 1.850 1.00 97.88 156 ALA A C 1
ATOM 1136 O O . ALA A 1 156 ? -10.586 -5.034 2.386 1.00 97.88 156 ALA A O 1
ATOM 1137 N N . ALA A 1 157 ? -9.176 -6.667 1.771 1.00 97.75 157 ALA A N 1
ATOM 1138 C CA . ALA A 1 157 ? -9.950 -7.738 2.395 1.00 97.75 157 ALA A CA 1
ATOM 1139 C C . ALA A 1 157 ? -9.916 -7.657 3.928 1.00 97.75 157 ALA A C 1
ATOM 1141 O O . ALA A 1 157 ? -10.958 -7.816 4.559 1.00 97.75 157 ALA A O 1
ATOM 1142 N N . VAL A 1 158 ? -8.757 -7.340 4.513 1.00 95.69 158 VAL A N 1
ATOM 1143 C CA . VAL A 1 158 ? -8.614 -7.127 5.962 1.00 95.69 158 VAL A CA 1
ATOM 1144 C C . VAL A 1 158 ? -9.515 -5.990 6.445 1.00 95.69 158 VAL A C 1
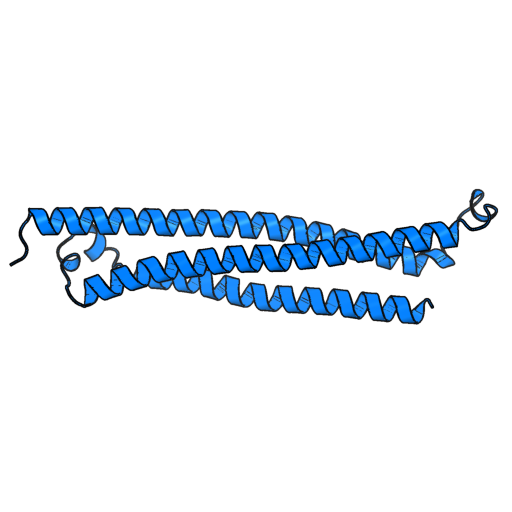ATOM 1146 O O . VAL A 1 158 ? -10.250 -6.188 7.407 1.00 95.69 158 VAL A O 1
ATOM 1149 N N . LEU A 1 159 ? -9.530 -4.837 5.762 1.00 97.06 159 LEU A N 1
ATOM 1150 C CA . LEU A 1 159 ? -10.416 -3.722 6.122 1.00 97.06 159 LEU A CA 1
ATOM 1151 C C . LEU A 1 159 ? -11.894 -4.135 6.107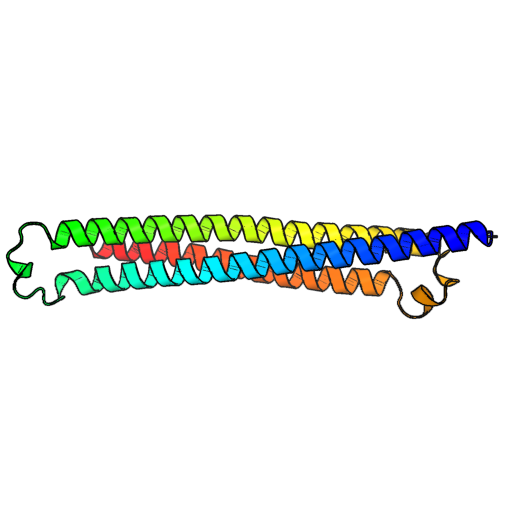 1.00 97.06 159 LEU A C 1
ATOM 1153 O O . LEU A 1 159 ? -12.613 -3.847 7.062 1.00 97.06 159 LEU A O 1
ATOM 1157 N N . ARG A 1 160 ? -12.340 -4.848 5.065 1.00 97.19 160 ARG A N 1
ATOM 1158 C CA . ARG A 1 160 ? -13.719 -5.361 5.007 1.00 97.19 160 ARG A CA 1
ATOM 1159 C C . ARG A 1 160 ? -14.027 -6.298 6.174 1.00 97.19 160 ARG A C 1
ATOM 1161 O O . ARG A 1 160 ? -15.094 -6.184 6.764 1.00 97.19 160 ARG A O 1
ATOM 1168 N N . GLY A 1 161 ? -13.088 -7.177 6.526 1.00 95.81 161 GLY A N 1
ATOM 1169 C CA . GLY A 1 161 ? -13.209 -8.046 7.697 1.00 95.81 161 GLY A CA 1
ATOM 1170 C C . GLY A 1 161 ? -13.366 -7.246 8.990 1.00 95.81 161 GLY A C 1
ATOM 1171 O O . GLY A 1 161 ? -14.302 -7.485 9.742 1.00 95.81 161 GLY A O 1
ATOM 1172 N N . CYS A 1 162 ? -12.523 -6.232 9.207 1.00 94.00 162 CYS A N 1
ATOM 1173 C CA . CYS A 1 162 ? -12.639 -5.335 10.358 1.00 94.00 162 CYS A CA 1
ATOM 1174 C C . CYS A 1 162 ? -14.010 -4.641 10.420 1.00 94.00 162 CYS A C 1
ATOM 1176 O O . CYS A 1 162 ? -14.634 -4.625 11.477 1.00 94.00 162 CYS A O 1
ATOM 1178 N N . GLN A 1 163 ? -14.491 -4.098 9.298 1.00 94.06 163 GLN A N 1
ATOM 1179 C CA . GLN A 1 163 ? -15.797 -3.435 9.217 1.00 94.06 163 GLN A CA 1
ATOM 1180 C C . GLN A 1 163 ? -16.945 -4.396 9.544 1.00 94.06 163 GLN A C 1
ATOM 1182 O O . GLN A 1 163 ? -17.836 -4.049 10.317 1.00 94.06 163 GLN A O 1
ATOM 1187 N N . GLN A 1 164 ? -16.908 -5.610 8.989 1.00 93.56 164 GLN A N 1
ATOM 1188 C CA . GLN A 1 164 ? -17.917 -6.632 9.249 1.00 93.56 164 GLN A CA 1
ATOM 1189 C C . GLN A 1 164 ? -17.930 -7.040 10.724 1.00 93.56 164 GLN A C 1
ATOM 1191 O O . GLN A 1 164 ? -18.984 -7.016 11.350 1.00 93.56 164 GLN A O 1
ATOM 1196 N N . THR A 1 165 ? -16.770 -7.369 11.295 1.00 89.50 165 THR A N 1
ATOM 1197 C CA . THR A 1 165 ? -16.668 -7.822 12.688 1.00 89.50 165 THR A CA 1
ATOM 1198 C C . THR A 1 165 ? -17.135 -6.753 13.675 1.00 89.50 165 THR A C 1
ATOM 1200 O O . THR A 1 165 ? -17.869 -7.060 14.610 1.00 89.50 165 THR A O 1
ATOM 1203 N N . VAL A 1 166 ? -16.776 -5.486 13.451 1.00 87.12 166 VAL A N 1
ATOM 1204 C CA . VAL A 1 166 ? -17.262 -4.371 14.282 1.00 87.12 166 VAL A CA 1
ATOM 1205 C C . VAL A 1 166 ? -18.780 -4.218 14.159 1.00 87.12 166 VAL A C 1
ATOM 1207 O O . VAL A 1 166 ? -19.459 -4.023 15.166 1.00 87.12 166 VAL A O 1
ATOM 1210 N N . GLY A 1 167 ? -19.332 -4.370 12.950 1.00 85.50 167 GLY A N 1
ATOM 1211 C CA . GLY A 1 167 ? -20.780 -4.367 12.727 1.00 85.50 167 GLY A CA 1
ATOM 1212 C C . GLY A 1 167 ? -21.505 -5.509 13.448 1.00 85.50 167 GLY A C 1
ATOM 1213 O O . GLY A 1 167 ? -22.538 -5.283 14.076 1.00 85.50 167 GLY A O 1
ATOM 1214 N N . GLU A 1 168 ? -20.948 -6.721 13.417 1.00 87.44 168 GLU A N 1
ATOM 1215 C CA . GLU A 1 168 ? -21.483 -7.890 14.127 1.00 87.44 168 GLU A CA 1
ATOM 1216 C C . GLU A 1 168 ? -21.462 -7.689 15.649 1.00 87.44 168 GLU A C 1
ATOM 1218 O O . GLU A 1 168 ? -22.449 -7.972 16.328 1.00 87.44 168 GLU A O 1
ATOM 1223 N N . TRP A 1 169 ? -20.378 -7.140 16.201 1.00 81.12 169 TRP A N 1
ATOM 1224 C CA . TRP A 1 169 ? -20.296 -6.828 17.630 1.00 81.12 169 TRP A CA 1
ATOM 1225 C C . TRP A 1 169 ? -21.276 -5.739 18.053 1.00 81.12 169 TRP A C 1
ATOM 1227 O O . TRP A 1 169 ? -21.905 -5.859 19.104 1.00 81.12 169 TRP A O 1
ATOM 1237 N N . ALA A 1 170 ? -21.457 -4.707 17.228 1.00 74.94 170 ALA A N 1
ATOM 1238 C CA . ALA A 1 170 ? -22.453 -3.677 17.486 1.00 74.94 170 ALA A CA 1
ATOM 1239 C C . ALA A 1 170 ? -23.879 -4.254 17.528 1.00 74.94 170 ALA A C 1
ATOM 1241 O O . ALA A 1 170 ? -24.679 -3.787 18.337 1.00 74.94 170 ALA A O 1
ATOM 1242 N N . ALA A 1 171 ? -24.176 -5.272 16.711 1.00 78.12 171 ALA A N 1
ATOM 1243 C CA . ALA A 1 171 ? -25.465 -5.963 16.696 1.00 78.12 171 ALA A CA 1
ATOM 1244 C C . ALA A 1 171 ? -25.671 -6.921 17.884 1.00 78.12 171 ALA A C 1
ATOM 1246 O O . ALA A 1 171 ? -26.808 -7.167 18.267 1.00 78.12 171 ALA A O 1
ATOM 1247 N N . LEU A 1 172 ? -24.598 -7.462 18.471 1.00 72.75 172 LEU A N 1
ATOM 1248 C CA . LEU A 1 172 ? -24.671 -8.315 19.668 1.00 72.75 172 LEU A CA 1
ATOM 1249 C C . LEU A 1 172 ? -24.843 -7.520 20.972 1.00 72.75 172 LEU A C 1
ATOM 1251 O O . LEU A 1 172 ? -25.289 -8.079 21.972 1.00 72.75 172 LEU A O 1
ATOM 1255 N N . LEU A 1 173 ? -24.435 -6.249 20.977 1.00 65.38 173 LEU A N 1
ATOM 1256 C CA . LEU A 1 173 ? -24.453 -5.364 22.148 1.00 65.38 173 LEU A CA 1
ATOM 1257 C C . LEU A 1 173 ? -25.629 -4.368 22.153 1.00 65.38 173 LEU A C 1
ATOM 1259 O O . LEU A 1 173 ? -25.743 -3.592 23.102 1.00 65.38 173 LEU A O 1
ATOM 1263 N N . GLY A 1 174 ? -26.445 -4.338 21.094 1.00 56.56 174 GLY A N 1
ATOM 1264 C CA . GLY A 1 174 ? -27.656 -3.512 20.972 1.00 56.56 174 GLY A CA 1
ATOM 1265 C C . GLY A 1 174 ? -28.923 -4.314 21.222 1.00 56.56 174 GLY A C 1
ATOM 1266 O O . GLY A 1 174 ? -29.893 -3.700 21.716 1.00 56.56 174 GLY A O 1
#

Mean predicted aligned error: 5.39 Å

Organism: NCBI:txid2649997

Sequence (174 aa):
MVTPLELRNAKREAQRAVRLAVNAIHSSLDAWKAVVSSGKAAATTLTNAALTQLHLPVLPLGLLGDVPGLRAAAEAKLRLQQDEALATLSACLESLREAVSGLAAAADSLRQLAERDAAAPVLAEAPVFASLPLHLVAAMLAEVHAQHQAELGIKAAVLRGCQQTVGEWAALLG

Radius of gyration: 25.97 Å; Cα contacts (8 Å, |Δi|>4): 128; chains: 1; bounding box: 57×20×82 Å

Foldseek 3Di:
DQDPVNLVVLVVVLVVLLVVLVVLLVVLVVLLVVLVVQLVVLVVQLVVLLVCLVCLVVDDPDVCVPPPCPSVVSNVVSLVSNVVSLVSLVVSLVSLVVSLVSLVVSLVSLVVSLVVCVVPVSCCPPPVCVVPPSNNSSVVSVVVSVVSVVVSVVSVVVSVVSVVVSVVSVVVVD

Nearest PDB structures (foldseek):
  7tvb-assembly1_A  TM=4.871E-01  e=3.763E-01  Homo sapiens
  7p3r-assembly1_D  TM=5.588E-01  e=1.196E+00  Vibrio cholerae O1 biovar El Tor str. N16961
  6h2f-assembly1_J  TM=5.544E-01  e=3.268E+00  Aeromonas hydrophila subsp. hydrophila AL09-71
  5i6r-assembly1_A-2  TM=5.394E-01  e=8.494E+00  Homo sapiens
  7rro-assembly1_D9  TM=3.299E-01  e=7.681E+00  Bos taurus

Secondary structure (DSSP, 8-state):
---HHHHHHHHHHHHHHHHHHHHHHHHHHHHHHHHHHHHHHHHHHHHHHHHHHHHGGG---GGGGGSTTHHHHHHHHHHHHHHHHHHHHHHHHHHHHHHHHHHHHHHHHHHHHHHHHHHS-SGGGSHHHHHS-HHHHHHHHHHHHHHHHHHHHHHHHHHHHHHHHHHHHHHH--

pLDDT: mean 91.77, std 7.65, range [56.56, 98.56]

Solvent-accessible surface area (backbone atoms only — not comparable to full-atom values): 9055 Å² total; per-residue (Å²): 134,85,49,78,65,56,48,52,48,54,50,53,52,50,56,50,50,52,52,51,30,53,51,42,36,51,52,22,50,52,51,35,53,54,39,52,53,51,33,52,53,25,52,48,48,26,51,52,28,51,53,49,52,74,44,48,86,77,53,86,51,69,87,56,62,78,45,85,63,49,67,61,54,52,46,54,52,30,51,52,47,30,54,55,20,52,51,47,39,52,52,32,52,53,55,41,49,53,22,42,52,40,22,45,54,26,18,49,57,38,38,54,49,28,52,53,32,70,78,50,62,60,50,63,80,35,73,68,38,59,78,52,42,51,57,59,56,18,50,55,38,41,50,56,28,51,54,49,53,53,51,48,54,53,52,55,50,50,52,51,50,53,54,49,53,53,52,52,51,54,64,76,77,106